Protein AF-A0A484IBE2-F1 (afdb_monomer_lite)

Sequence (168 aa):
MKSITQKKINGFFTNAYEKYYSTISLNKNLLISGSAGFLISIIVAHYFAEISFNLVVNSAVTVITGFLSYKIIFAILFHTDNKRNYTKRLTGKINFIALRQILIKMMFASTIFDAVNNITRFLLIIQLLKLEYSAIEAATLSSLVASVLSYAIINIIVKYIHLFALRK

pLDDT: mean 79.89, std 10.3, range [37.53, 94.44]

Foldseek 3Di:
DVVVVVVVVVVVVVVVCVVCVVVVLLVVLLVVLLVVLLVQLVVQLVVCVVPDPDPVVSVVCSVVSSVVSSVVSSVVSCCVSCVVVQQDPPPRDGNVVRVVLLVVLSVVLSVQLVVQLVVQLVVQLVVVVVVVDDSVVSNVVSNVVSNVVSSVVSVVVCVVVVSSDDPD

Radius of gyration: 20.25 Å; chains: 1; bounding box: 53×46×52 Å

Structure (mmCIF, N/CA/C/O backbone):
data_AF-A0A484IBE2-F1
#
_entry.id   AF-A0A484IBE2-F1
#
loop_
_atom_site.group_PDB
_atom_site.id
_atom_site.type_symbol
_atom_site.label_atom_id
_atom_site.label_alt_id
_atom_site.label_comp_id
_atom_site.label_asym_id
_atom_site.label_entity_id
_atom_site.label_seq_id
_atom_site.pdbx_PDB_ins_code
_atom_site.Cartn_x
_atom_site.Cartn_y
_atom_site.Cartn_z
_atom_site.occupancy
_atom_site.B_iso_or_equiv
_at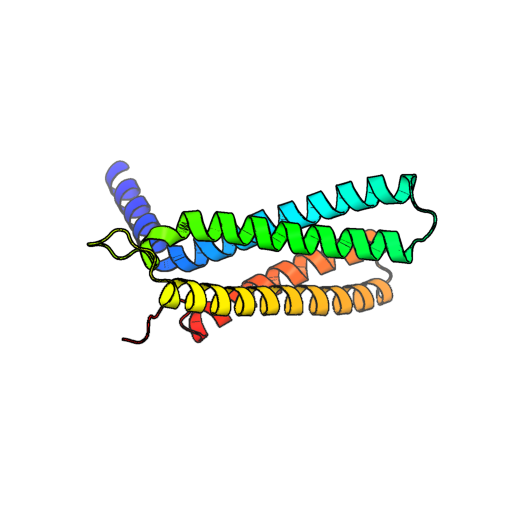om_site.auth_seq_id
_atom_site.auth_comp_id
_atom_site.auth_asym_id
_atom_site.auth_atom_id
_atom_site.pdbx_PDB_model_num
ATOM 1 N N . MET A 1 1 ? -38.898 -24.238 6.210 1.00 53.38 1 MET A N 1
ATOM 2 C CA . MET A 1 1 ? -37.548 -24.782 6.510 1.00 53.38 1 MET A CA 1
ATOM 3 C C . MET A 1 1 ? -36.390 -23.936 5.952 1.00 53.38 1 MET A C 1
ATOM 5 O O . MET A 1 1 ? -35.428 -23.742 6.678 1.00 53.38 1 MET A O 1
ATOM 9 N N . LYS A 1 2 ? -36.480 -23.356 4.737 1.00 54.12 2 LYS A N 1
ATOM 10 C CA . LYS A 1 2 ? -35.434 -22.487 4.133 1.00 54.12 2 LYS A CA 1
ATOM 11 C C . LYS A 1 2 ? -35.016 -21.254 4.968 1.00 54.12 2 LYS A C 1
ATOM 13 O O . LYS A 1 2 ? -33.838 -20.906 4.976 1.00 54.12 2 LYS A O 1
ATOM 18 N N . SER A 1 3 ? -35.942 -20.613 5.693 1.00 59.72 3 SER A N 1
ATOM 19 C CA . SER A 1 3 ? -35.646 -19.367 6.429 1.00 59.72 3 SER A CA 1
ATOM 20 C C . SER A 1 3 ? -34.801 -19.574 7.693 1.00 59.72 3 SER A C 1
ATOM 22 O O . SER A 1 3 ? -34.033 -18.691 8.064 1.00 59.72 3 SER A O 1
ATOM 24 N N . ILE A 1 4 ? -34.884 -20.747 8.332 1.00 61.78 4 ILE A N 1
ATOM 25 C CA . ILE A 1 4 ? -34.120 -21.069 9.549 1.00 61.78 4 ILE A CA 1
ATOM 26 C C . ILE A 1 4 ? -32.638 -21.246 9.197 1.00 61.78 4 ILE A C 1
ATOM 28 O O . ILE A 1 4 ? -31.767 -20.723 9.891 1.00 61.78 4 ILE A O 1
ATOM 32 N N . THR A 1 5 ? -32.351 -21.909 8.074 1.00 67.19 5 THR A N 1
ATOM 33 C CA . THR A 1 5 ? -30.989 -22.105 7.567 1.00 67.19 5 THR A CA 1
ATOM 34 C C . THR A 1 5 ? -30.360 -20.778 7.142 1.00 67.19 5 THR A C 1
ATOM 36 O O . THR A 1 5 ? -29.238 -20.491 7.544 1.00 67.19 5 THR A O 1
ATOM 39 N N . GLN A 1 6 ? -31.099 -19.913 6.434 1.00 63.41 6 GLN A N 1
ATOM 40 C CA . GLN A 1 6 ? -30.635 -18.561 6.080 1.00 63.41 6 GLN A CA 1
ATOM 41 C C . GLN A 1 6 ? -30.340 -17.691 7.308 1.00 63.41 6 GLN A C 1
ATOM 43 O O . GLN A 1 6 ? -29.317 -17.014 7.347 1.00 63.41 6 GLN A O 1
ATOM 48 N N . LYS A 1 7 ? -31.193 -17.734 8.339 1.00 70.38 7 LYS A N 1
ATOM 49 C CA . LYS A 1 7 ? -30.990 -16.955 9.570 1.00 70.38 7 LYS A CA 1
ATOM 50 C C . LYS A 1 7 ? -29.754 -17.426 10.345 1.00 70.38 7 LYS A C 1
ATOM 52 O O . LYS A 1 7 ? -29.013 -16.604 10.877 1.00 70.38 7 LYS A O 1
ATOM 57 N N . LYS A 1 8 ? -29.498 -18.739 10.359 1.00 70.69 8 LYS A N 1
ATOM 58 C CA . LYS A 1 8 ? -28.318 -19.348 10.996 1.00 70.69 8 LYS A CA 1
ATOM 59 C C . LYS A 1 8 ? -27.025 -19.028 10.235 1.00 70.69 8 LYS A C 1
ATOM 61 O O . LYS A 1 8 ? -26.015 -18.722 10.861 1.00 70.69 8 LYS A O 1
ATOM 66 N N . ILE A 1 9 ? -27.081 -19.037 8.902 1.00 69.81 9 ILE A N 1
ATOM 67 C CA . ILE A 1 9 ? -25.973 -18.645 8.020 1.00 69.81 9 ILE A CA 1
ATOM 68 C C . ILE A 1 9 ? -25.651 -17.153 8.192 1.00 69.81 9 ILE A C 1
ATOM 70 O O . ILE A 1 9 ? -24.500 -16.808 8.447 1.00 69.81 9 ILE A O 1
ATOM 74 N N . ASN A 1 10 ? -26.658 -16.272 8.154 1.00 70.56 10 ASN A N 1
ATOM 75 C CA . ASN A 1 10 ? -26.459 -14.838 8.383 1.00 70.56 10 ASN A CA 1
ATOM 76 C C . ASN A 1 10 ? -25.884 -14.559 9.774 1.00 70.56 10 ASN A C 1
ATOM 78 O O . ASN A 1 10 ? -24.946 -13.781 9.878 1.00 70.56 10 ASN A O 1
ATOM 82 N N . GLY A 1 11 ? -26.382 -15.241 10.814 1.00 70.12 11 GLY A N 1
ATOM 83 C CA . GLY A 1 11 ? -25.862 -15.127 12.180 1.00 70.12 11 GLY A CA 1
ATOM 84 C C . GLY A 1 11 ? -24.393 -15.548 12.311 1.00 70.12 11 GLY A C 1
ATOM 85 O O . GLY A 1 11 ? -23.622 -14.914 13.029 1.00 70.12 11 GLY A O 1
ATOM 86 N N . PHE A 1 12 ? -23.982 -16.591 11.586 1.00 74.19 12 PHE A N 1
ATOM 87 C CA . PHE A 1 12 ? -22.583 -17.012 11.527 1.00 74.19 12 PHE A CA 1
ATOM 88 C C . PHE A 1 12 ? -21.701 -15.954 10.850 1.00 74.19 12 PHE A C 1
ATOM 90 O O . PHE A 1 12 ? -20.662 -15.588 11.400 1.00 74.19 12 PHE A O 1
ATOM 97 N N . PHE A 1 13 ? -22.133 -15.417 9.703 1.00 71.94 13 PHE A N 1
ATOM 98 C CA . PHE A 1 13 ? -21.397 -14.366 8.998 1.00 71.94 13 PHE A CA 1
ATOM 99 C C . PHE A 1 13 ? -21.323 -13.061 9.793 1.00 71.94 13 PHE A C 1
ATOM 101 O O . PHE A 1 13 ? -20.252 -12.464 9.832 1.00 71.94 13 PHE A O 1
ATOM 108 N N . THR A 1 14 ? -22.389 -12.637 10.480 1.00 72.00 14 THR A N 1
ATOM 109 C CA . THR A 1 14 ? -22.337 -11.453 11.354 1.00 72.00 14 THR A CA 1
ATOM 110 C C . THR A 1 14 ? -21.405 -11.662 12.538 1.00 72.00 14 THR A C 1
ATOM 112 O O . THR A 1 14 ? -20.594 -10.789 12.819 1.00 72.00 14 THR A O 1
ATOM 115 N N . ASN A 1 15 ? -21.430 -12.830 13.185 1.00 72.06 15 ASN A N 1
ATOM 116 C CA . ASN A 1 15 ? -20.530 -13.112 14.308 1.00 72.06 15 ASN A CA 1
ATOM 117 C C . ASN A 1 15 ? -19.060 -13.186 13.866 1.00 72.06 15 ASN A C 1
ATOM 119 O O . ASN A 1 15 ? -18.171 -12.691 14.561 1.00 72.06 15 ASN A O 1
ATOM 123 N N . ALA A 1 16 ? -18.789 -13.783 12.703 1.00 68.81 16 ALA A N 1
ATOM 124 C CA . ALA A 1 16 ? -17.456 -13.778 12.113 1.00 68.81 16 ALA A CA 1
ATOM 125 C C . ALA A 1 16 ? -17.024 -12.351 11.740 1.00 68.81 16 ALA A C 1
ATOM 127 O O . ALA A 1 16 ? -15.907 -11.943 12.054 1.00 68.81 16 ALA A O 1
ATOM 128 N N . TYR A 1 17 ? -17.918 -11.570 11.131 1.00 67.31 17 TYR A N 1
ATOM 129 C CA . TYR A 1 17 ? -17.660 -10.183 10.768 1.00 67.31 17 TYR A CA 1
ATOM 130 C C . TYR A 1 17 ? -17.343 -9.328 11.990 1.00 67.31 17 TYR A C 1
ATOM 132 O O . TYR A 1 17 ? -16.319 -8.664 11.982 1.00 67.31 17 TYR A O 1
ATOM 140 N N . GLU A 1 18 ? -18.132 -9.388 13.065 1.00 70.69 18 GLU A N 1
ATOM 141 C CA . GLU A 1 18 ? -17.845 -8.636 14.292 1.00 70.69 18 GLU A CA 1
ATOM 142 C C . GLU A 1 18 ? -16.508 -9.043 14.920 1.00 70.69 18 GLU A C 1
ATOM 144 O O . GLU A 1 18 ? -15.734 -8.185 15.347 1.00 70.69 18 GLU A O 1
ATOM 149 N N . LYS A 1 19 ? -16.181 -10.341 14.901 1.00 73.69 19 LYS A N 1
ATOM 150 C CA . LYS A 1 19 ? -14.911 -10.858 15.426 1.00 73.69 19 LYS A CA 1
ATOM 151 C C . LYS A 1 19 ? -13.691 -10.345 14.653 1.00 73.69 19 LYS A C 1
ATOM 153 O O . LYS A 1 19 ? -12.655 -10.086 15.262 1.00 73.69 19 LYS A O 1
ATOM 158 N N . TYR A 1 20 ? -13.799 -10.206 13.331 1.00 70.38 20 TYR A N 1
ATOM 159 C CA . TYR A 1 20 ? -12.703 -9.772 12.453 1.00 70.38 20 TYR A CA 1
ATOM 160 C C . TYR A 1 20 ? -12.848 -8.330 11.947 1.00 70.38 20 TYR A C 1
ATOM 162 O O . TYR A 1 20 ? -12.008 -7.874 11.169 1.00 70.38 20 TYR A O 1
ATOM 170 N N . TYR A 1 21 ? -13.864 -7.594 12.409 1.00 73.06 21 TYR A N 1
ATOM 171 C CA . TYR A 1 21 ? -14.256 -6.274 11.905 1.00 73.06 21 TYR A CA 1
ATOM 172 C C . TYR A 1 21 ? -13.076 -5.314 11.851 1.00 73.06 21 TYR A C 1
ATOM 174 O O . TYR A 1 21 ? -12.851 -4.637 10.855 1.00 73.06 21 TYR A O 1
ATOM 182 N N . SER A 1 22 ? -12.280 -5.312 12.916 1.00 68.00 22 SER A N 1
ATOM 183 C CA . SER A 1 22 ? -11.127 -4.435 13.068 1.00 68.00 22 SER A CA 1
ATOM 184 C C . SER A 1 22 ? -10.052 -4.678 12.003 1.00 68.00 22 SER A C 1
ATOM 186 O O . SER A 1 22 ? -9.494 -3.734 11.448 1.00 68.00 22 SER A O 1
ATOM 188 N N . THR A 1 23 ? -9.784 -5.946 11.680 1.00 69.69 23 THR A N 1
ATOM 189 C CA . THR A 1 23 ? -8.829 -6.335 10.632 1.00 69.69 23 THR A CA 1
ATOM 190 C C . THR A 1 23 ? -9.402 -6.061 9.244 1.00 69.69 23 THR A C 1
ATOM 192 O O . THR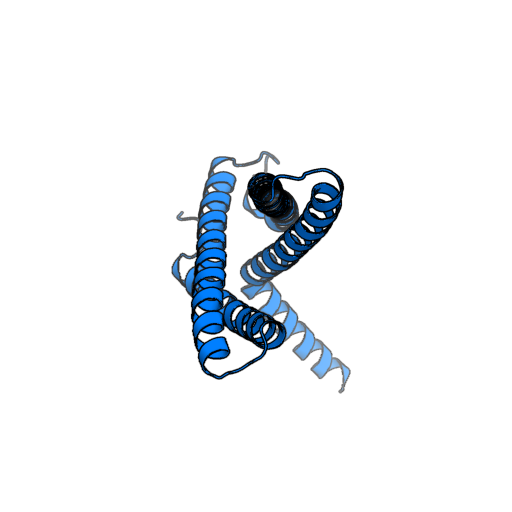 A 1 23 ? -8.701 -5.533 8.385 1.00 69.69 23 THR A O 1
ATOM 195 N N . ILE A 1 24 ? -10.687 -6.362 9.028 1.00 76.44 24 ILE A N 1
ATOM 196 C CA . ILE A 1 24 ? -11.365 -6.138 7.745 1.00 76.44 24 ILE A CA 1
ATOM 197 C C . ILE A 1 24 ? -11.456 -4.641 7.431 1.00 76.44 24 ILE A C 1
ATOM 199 O O . ILE A 1 24 ? -11.116 -4.236 6.325 1.00 76.44 24 ILE A O 1
ATOM 203 N N . SER A 1 25 ? -11.861 -3.807 8.393 1.00 78.31 25 SER A N 1
ATOM 204 C CA . SER A 1 25 ? -11.924 -2.347 8.243 1.00 78.31 25 SER A CA 1
ATOM 205 C C . SER A 1 25 ? -10.543 -1.761 7.947 1.00 78.31 25 SER A C 1
ATOM 207 O O . SER A 1 25 ? -10.416 -0.936 7.044 1.00 78.31 25 SER A O 1
ATOM 209 N N . LEU A 1 26 ? -9.492 -2.231 8.629 1.00 76.69 26 LEU A N 1
ATOM 210 C CA . LEU A 1 26 ? -8.122 -1.788 8.370 1.00 76.69 26 LEU A CA 1
ATOM 211 C C . LEU A 1 26 ? -7.661 -2.150 6.950 1.00 76.69 26 LEU A C 1
ATOM 213 O O . LEU A 1 26 ? -7.181 -1.273 6.233 1.00 76.69 26 LEU A O 1
ATOM 217 N N . ASN A 1 27 ? -7.866 -3.398 6.521 1.00 80.31 27 ASN A N 1
ATOM 218 C CA . ASN A 1 27 ? -7.506 -3.848 5.174 1.00 80.31 27 ASN A CA 1
ATOM 219 C C . ASN A 1 27 ? -8.323 -3.122 4.093 1.00 80.31 27 ASN A C 1
ATOM 221 O O . ASN A 1 27 ? -7.764 -2.701 3.084 1.00 80.31 27 ASN A O 1
ATOM 225 N N . LYS A 1 28 ? -9.626 -2.911 4.324 1.00 86.50 28 LYS A N 1
ATOM 226 C CA . LYS A 1 28 ? -10.507 -2.123 3.448 1.00 86.50 28 LYS A CA 1
ATOM 227 C C . LYS A 1 28 ? -9.974 -0.702 3.282 1.00 86.50 28 LYS A C 1
ATOM 229 O O . LYS A 1 28 ? -9.857 -0.218 2.161 1.00 86.50 28 LYS A O 1
ATOM 234 N N . ASN A 1 29 ? -9.634 -0.043 4.388 1.00 86.00 29 ASN A N 1
ATOM 235 C CA . ASN A 1 29 ? -9.154 1.333 4.356 1.00 86.00 29 ASN A CA 1
ATOM 236 C C . ASN A 1 29 ? -7.807 1.433 3.642 1.00 86.00 29 ASN A C 1
ATOM 238 O O . ASN A 1 29 ? -7.665 2.328 2.819 1.00 86.00 29 ASN A O 1
ATOM 242 N N . LEU A 1 30 ? -6.880 0.494 3.883 1.00 82.38 30 LEU A N 1
ATOM 243 C CA . LEU A 1 30 ? -5.598 0.411 3.169 1.00 82.38 30 LEU A CA 1
ATOM 244 C C . LEU A 1 30 ? -5.803 0.258 1.660 1.00 82.38 30 LEU A C 1
ATOM 246 O O . LEU A 1 30 ? -5.169 0.966 0.881 1.00 82.38 30 LEU A O 1
ATOM 250 N N . LEU A 1 31 ? -6.707 -0.635 1.250 1.00 83.25 31 LEU A N 1
ATOM 251 C CA . LEU A 1 31 ? -6.983 -0.903 -0.159 1.00 83.25 31 LEU A CA 1
ATOM 252 C C . LEU A 1 31 ? -7.578 0.322 -0.861 1.00 83.25 31 LEU A C 1
ATOM 254 O O . LEU A 1 31 ? -7.098 0.709 -1.928 1.00 83.25 31 LEU A O 1
ATOM 258 N N . ILE A 1 32 ? -8.586 0.962 -0.258 1.00 86.81 32 ILE A N 1
ATOM 259 C CA . ILE A 1 32 ? -9.233 2.151 -0.831 1.00 86.81 32 ILE A CA 1
ATOM 260 C C . ILE A 1 32 ? -8.237 3.308 -0.915 1.00 86.81 32 ILE A C 1
ATOM 262 O O . ILE A 1 32 ? -8.094 3.923 -1.971 1.00 86.81 32 ILE A O 1
ATOM 266 N N . SER A 1 33 ? -7.526 3.601 0.175 1.00 86.50 33 SER A N 1
ATOM 267 C CA . SER A 1 33 ? -6.596 4.726 0.201 1.00 86.50 33 SER A CA 1
ATOM 268 C C . SER A 1 33 ? -5.390 4.499 -0.706 1.00 86.50 33 SER A C 1
ATOM 270 O O . SER A 1 33 ? -4.934 5.442 -1.347 1.00 86.50 33 SER A O 1
ATOM 272 N N . GLY A 1 34 ? -4.871 3.269 -0.769 1.00 81.69 34 GLY A N 1
ATOM 273 C CA . GLY A 1 34 ? -3.764 2.908 -1.654 1.00 81.69 34 GLY A CA 1
ATOM 274 C C . GLY A 1 34 ? -4.157 3.047 -3.124 1.00 81.69 34 GLY A C 1
ATOM 275 O O . GLY A 1 34 ? -3.430 3.664 -3.898 1.00 81.69 34 GLY A O 1
ATOM 276 N N . SER A 1 35 ? -5.353 2.572 -3.486 1.00 85.25 35 SER A N 1
ATOM 277 C CA . SER A 1 35 ? -5.894 2.717 -4.844 1.00 85.25 35 SER A CA 1
ATOM 278 C C . SER A 1 35 ? -6.105 4.186 -5.215 1.00 85.25 35 SER A C 1
ATOM 280 O O . SER A 1 35 ? -5.716 4.613 -6.297 1.00 85.25 35 SER A O 1
ATOM 282 N N . ALA A 1 36 ? -6.663 4.989 -4.305 1.00 90.06 36 ALA A N 1
ATOM 283 C CA . ALA A 1 36 ? -6.862 6.416 -4.536 1.00 90.06 36 ALA A CA 1
ATOM 284 C C . ALA A 1 36 ? -5.532 7.174 -4.687 1.00 90.06 36 ALA A C 1
ATOM 286 O O . ALA A 1 36 ? -5.387 7.971 -5.609 1.00 90.06 36 ALA A O 1
ATOM 287 N N . GLY A 1 37 ? -4.543 6.897 -3.828 1.00 88.62 37 GLY A N 1
ATOM 288 C CA . GLY A 1 37 ? -3.205 7.484 -3.939 1.00 88.62 37 GLY A CA 1
ATOM 289 C C . GLY A 1 37 ? -2.520 7.129 -5.260 1.00 88.62 37 GLY A C 1
ATOM 290 O O . GLY A 1 37 ? -1.931 7.999 -5.895 1.00 88.62 37 GLY A O 1
ATOM 291 N N . PHE A 1 38 ? -2.670 5.884 -5.719 1.00 84.06 38 PHE A N 1
ATOM 292 C CA . PHE A 1 38 ? -2.166 5.439 -7.018 1.00 84.06 38 PHE A CA 1
ATOM 293 C C . PHE A 1 38 ? -2.827 6.175 -8.194 1.00 84.06 38 PHE A C 1
ATOM 295 O O . PHE A 1 38 ? -2.127 6.667 -9.077 1.00 84.06 38 PHE A O 1
ATOM 302 N N . LEU A 1 39 ? -4.157 6.310 -8.191 1.00 90.69 39 LEU A N 1
ATOM 303 C CA . LEU A 1 39 ? -4.874 7.057 -9.230 1.00 90.69 39 LEU A CA 1
ATOM 304 C C . LEU A 1 39 ? -4.467 8.537 -9.253 1.00 90.69 39 LEU A C 1
ATOM 306 O O . LEU A 1 39 ? -4.242 9.093 -10.325 1.00 90.69 39 LEU A O 1
ATOM 310 N N . ILE A 1 40 ? -4.308 9.159 -8.080 1.00 91.25 40 ILE A N 1
ATOM 311 C CA . ILE A 1 40 ? -3.822 10.540 -7.972 1.00 91.25 40 ILE A CA 1
ATOM 312 C C . ILE A 1 40 ? -2.395 10.657 -8.523 1.00 91.25 40 ILE A C 1
ATOM 314 O O . ILE A 1 40 ? -2.129 11.585 -9.283 1.00 91.25 40 ILE A O 1
ATOM 318 N N . SER A 1 41 ? -1.496 9.710 -8.222 1.00 86.75 41 SER A N 1
ATOM 319 C CA . SER A 1 41 ? -0.160 9.674 -8.836 1.00 86.75 41 SER A CA 1
ATOM 320 C C . SER A 1 41 ? -0.224 9.631 -10.359 1.00 86.75 41 SER A C 1
ATOM 322 O O . SER A 1 41 ? 0.523 10.361 -10.994 1.00 86.75 41 SER A O 1
ATOM 324 N N . ILE A 1 42 ? -1.106 8.823 -10.956 1.00 88.31 42 ILE A N 1
ATOM 325 C CA . ILE A 1 42 ? -1.239 8.759 -12.422 1.00 88.31 42 ILE A CA 1
ATOM 326 C C . ILE A 1 42 ? -1.657 10.117 -12.991 1.00 88.31 42 ILE A C 1
ATOM 328 O O . ILE A 1 42 ? -1.051 10.590 -13.950 1.00 88.31 42 ILE A O 1
ATOM 332 N N . ILE A 1 43 ? -2.663 10.755 -12.387 1.00 90.38 43 ILE A N 1
ATOM 333 C CA . ILE A 1 43 ? -3.158 12.066 -12.830 1.00 90.38 43 ILE A CA 1
ATOM 334 C C . ILE A 1 43 ? -2.040 13.114 -12.749 1.00 90.38 43 ILE A C 1
ATOM 336 O O . ILE A 1 43 ? -1.816 13.858 -13.702 1.00 90.38 43 ILE A O 1
ATOM 340 N N . VAL A 1 44 ? -1.304 13.143 -11.634 1.00 89.00 44 VAL A N 1
ATOM 341 C CA . VAL A 1 44 ? -0.184 14.073 -11.426 1.00 89.00 44 VAL A CA 1
ATOM 342 C C . VAL A 1 44 ? 0.945 13.804 -12.418 1.00 89.00 44 VAL A C 1
ATOM 344 O O . VAL A 1 44 ? 1.444 14.750 -13.019 1.00 89.00 44 VAL A O 1
ATOM 347 N N . ALA A 1 45 ? 1.311 12.540 -12.640 1.00 87.69 45 ALA A N 1
ATOM 348 C CA . ALA A 1 45 ? 2.354 12.159 -13.590 1.00 87.69 45 ALA A CA 1
ATOM 349 C C . ALA A 1 45 ? 2.027 12.610 -15.013 1.00 87.69 45 ALA A C 1
ATOM 351 O O . ALA A 1 45 ? 2.905 13.105 -15.717 1.00 87.69 45 ALA A O 1
ATOM 352 N N . HIS A 1 46 ? 0.765 12.449 -15.423 1.00 88.75 46 HIS A N 1
ATOM 353 C CA . HIS A 1 46 ? 0.297 12.871 -16.736 1.00 88.75 46 HIS A CA 1
ATOM 354 C C . HIS A 1 46 ? 0.387 14.394 -16.888 1.00 88.75 46 HIS A C 1
ATOM 356 O O . HIS A 1 46 ? 1.018 14.875 -17.823 1.00 88.75 46 HIS A O 1
ATOM 362 N N . TYR A 1 47 ? -0.130 15.146 -15.913 1.00 87.56 47 TYR A N 1
ATOM 363 C CA . TYR A 1 47 ? -0.103 16.610 -15.940 1.00 87.56 47 TYR A CA 1
ATOM 364 C C . TYR A 1 47 ? 1.326 17.181 -15.901 1.00 87.56 47 TYR A C 1
ATOM 366 O O . TYR A 1 47 ? 1.661 18.114 -16.627 1.00 87.56 47 TYR A O 1
ATOM 374 N N . PHE A 1 48 ? 2.213 16.607 -15.082 1.00 85.69 48 PHE A N 1
ATOM 375 C CA . PHE A 1 48 ? 3.602 17.064 -14.990 1.00 85.69 48 PHE A CA 1
ATOM 376 C C . PHE A 1 48 ? 4.468 16.619 -16.169 1.00 85.69 48 PHE A C 1
ATOM 378 O O . PHE A 1 48 ? 5.446 17.304 -16.467 1.00 85.69 48 PHE A O 1
ATOM 385 N N . ALA A 1 49 ? 4.123 15.531 -16.862 1.00 83.12 49 ALA A N 1
ATOM 386 C CA . ALA A 1 49 ? 4.795 15.152 -18.105 1.00 83.12 49 ALA A CA 1
ATOM 387 C C . ALA A 1 49 ? 4.553 16.175 -19.227 1.00 83.12 49 ALA A C 1
ATOM 389 O O . ALA A 1 49 ? 5.435 16.375 -20.056 1.00 83.12 49 ALA A O 1
ATOM 390 N N . GLU A 1 50 ? 3.401 16.849 -19.226 1.00 81.31 50 GLU A N 1
ATOM 391 C CA . GLU A 1 50 ? 3.074 17.889 -20.209 1.00 81.31 50 GLU A CA 1
ATOM 392 C C . GLU A 1 50 ? 3.752 19.237 -19.910 1.00 81.31 50 GLU A C 1
ATOM 394 O O . GLU A 1 50 ? 3.978 20.030 -20.820 1.00 81.31 50 GLU A O 1
ATOM 399 N N . ILE A 1 51 ? 4.109 19.498 -18.646 1.00 77.44 51 ILE A N 1
ATOM 400 C CA . ILE A 1 51 ? 4.618 20.807 -18.197 1.00 77.44 51 ILE A CA 1
ATOM 401 C C . ILE A 1 51 ? 6.134 20.800 -17.941 1.00 77.44 51 ILE A C 1
ATOM 403 O O . ILE A 1 51 ? 6.793 21.827 -18.103 1.00 77.44 51 ILE A O 1
ATOM 407 N N . SER A 1 52 ? 6.711 19.676 -17.502 1.00 67.81 52 SER A N 1
ATOM 408 C CA . SER A 1 52 ? 8.090 19.618 -16.996 1.00 67.81 52 SER A CA 1
ATOM 409 C C . SER A 1 52 ? 9.024 18.794 -17.882 1.00 67.81 52 SER A C 1
ATOM 411 O O . SER A 1 52 ? 8.852 17.590 -18.033 1.00 67.81 52 SER A O 1
ATOM 413 N N . PHE A 1 53 ? 10.114 19.413 -18.348 1.00 67.62 53 PHE A N 1
ATOM 414 C CA . PHE A 1 53 ? 11.194 18.722 -19.073 1.00 67.62 53 PHE A CA 1
ATOM 415 C C . PHE A 1 53 ? 12.109 17.880 -18.164 1.00 67.62 53 PHE A C 1
ATOM 417 O O . PHE A 1 53 ? 12.853 17.027 -18.645 1.00 67.62 53 PHE A O 1
ATOM 424 N N . ASN A 1 54 ? 12.083 18.106 -16.843 1.00 82.50 54 ASN A N 1
ATOM 425 C CA . ASN A 1 54 ? 12.921 17.368 -15.899 1.00 82.50 54 ASN A CA 1
ATOM 426 C C . ASN A 1 54 ? 12.208 16.103 -15.390 1.00 82.50 54 ASN A C 1
ATOM 428 O O . ASN A 1 54 ? 11.345 16.161 -14.509 1.00 82.50 54 ASN A O 1
ATOM 432 N N . LEU A 1 55 ? 12.629 14.952 -15.919 1.00 81.62 55 LEU A N 1
ATOM 433 C CA . LEU A 1 55 ? 12.089 13.631 -15.587 1.00 81.62 55 LEU A CA 1
ATOM 434 C C . LEU A 1 55 ? 12.194 13.296 -14.087 1.00 81.62 55 LEU A C 1
ATOM 436 O O . LEU A 1 55 ? 11.292 12.678 -13.521 1.00 81.62 55 LEU A O 1
ATOM 440 N N . VAL A 1 56 ? 13.279 13.721 -13.431 1.00 80.94 56 VAL A N 1
ATOM 441 C CA . VAL A 1 56 ? 13.525 13.444 -12.007 1.00 80.94 56 VAL A CA 1
ATOM 442 C C . VAL A 1 56 ? 12.538 14.213 -11.136 1.00 80.94 56 VAL A C 1
ATOM 444 O O . VAL A 1 56 ? 11.956 13.639 -10.219 1.00 80.94 56 VAL A O 1
ATOM 447 N N . VAL A 1 57 ? 12.304 15.491 -11.449 1.00 84.19 57 VAL A N 1
ATOM 448 C CA . VAL A 1 57 ? 11.342 16.329 -10.717 1.00 84.19 57 VAL A CA 1
ATOM 449 C C . VAL A 1 57 ? 9.921 15.804 -10.903 1.00 84.19 57 VAL A C 1
ATOM 451 O O . VAL A 1 57 ? 9.208 15.648 -9.914 1.00 84.19 57 VAL A O 1
ATOM 454 N N . ASN A 1 58 ? 9.530 15.460 -12.135 1.00 82.19 58 ASN A N 1
ATOM 455 C CA . ASN A 1 58 ? 8.216 14.871 -12.407 1.00 82.19 58 ASN A CA 1
ATOM 456 C C . ASN A 1 58 ? 7.998 13.583 -11.589 1.00 82.19 58 ASN A C 1
ATOM 458 O O . ASN A 1 58 ? 7.009 13.448 -10.864 1.00 82.19 58 ASN A O 1
ATOM 462 N N . SER A 1 59 ? 8.967 12.664 -11.636 1.00 80.31 59 SER A N 1
ATOM 463 C CA . SER A 1 59 ? 8.911 11.408 -10.883 1.00 80.31 59 SER A CA 1
ATOM 464 C C . SER A 1 59 ? 8.819 11.646 -9.370 1.00 80.31 59 SER A C 1
ATOM 466 O O . SER A 1 59 ? 7.949 11.084 -8.701 1.00 80.31 59 SER A O 1
ATOM 468 N N . ALA A 1 60 ? 9.648 12.541 -8.822 1.00 84.62 60 ALA A N 1
ATOM 469 C CA . ALA A 1 60 ? 9.637 12.860 -7.398 1.00 84.62 60 ALA A CA 1
ATOM 470 C C . ALA A 1 60 ? 8.289 13.445 -6.944 1.00 84.62 60 ALA A C 1
ATOM 472 O O . ALA A 1 60 ? 7.715 12.971 -5.963 1.00 84.62 60 ALA A O 1
ATOM 473 N N . VAL A 1 61 ? 7.751 14.430 -7.672 1.00 87.38 61 VAL A N 1
ATOM 474 C CA . VAL A 1 61 ? 6.458 15.058 -7.351 1.00 87.38 61 VAL A CA 1
ATOM 475 C C . VAL A 1 61 ? 5.320 14.042 -7.436 1.00 87.38 61 VAL A C 1
ATOM 477 O O . VAL A 1 61 ? 4.491 13.976 -6.529 1.00 87.38 61 VAL A O 1
ATOM 480 N N . THR A 1 62 ? 5.312 13.204 -8.471 1.00 87.62 62 THR A N 1
ATOM 481 C CA . THR A 1 62 ? 4.331 12.125 -8.661 1.00 87.62 62 THR A CA 1
ATOM 482 C C . THR A 1 62 ? 4.295 11.157 -7.480 1.00 87.62 62 THR A C 1
ATOM 484 O O . THR A 1 62 ? 3.220 10.844 -6.955 1.00 87.62 62 THR A O 1
ATOM 487 N N . VAL A 1 63 ? 5.468 10.678 -7.054 1.00 83.81 63 VAL A N 1
ATOM 488 C CA . VAL A 1 63 ? 5.592 9.697 -5.968 1.00 83.81 63 VAL A CA 1
ATOM 489 C C . VAL A 1 63 ? 5.219 10.325 -4.628 1.00 83.81 63 VAL A C 1
ATOM 491 O O . VAL A 1 63 ? 4.432 9.747 -3.877 1.00 83.81 63 VAL A O 1
ATOM 494 N N . ILE A 1 64 ? 5.737 11.522 -4.334 1.00 86.19 64 ILE A N 1
ATOM 495 C CA . ILE A 1 64 ? 5.458 12.229 -3.077 1.00 86.19 64 ILE A CA 1
ATOM 496 C C . ILE A 1 64 ? 3.966 12.546 -2.964 1.00 86.19 64 ILE A C 1
ATOM 498 O O . ILE A 1 64 ? 3.369 12.315 -1.912 1.00 86.19 64 ILE A O 1
ATOM 502 N N . THR A 1 65 ? 3.350 13.027 -4.046 1.00 90.12 65 THR A N 1
ATOM 503 C CA . THR A 1 65 ? 1.935 13.413 -4.042 1.00 90.12 65 THR A CA 1
ATOM 504 C C . THR A 1 65 ? 1.041 12.202 -3.820 1.00 90.12 65 THR A C 1
ATOM 506 O O . THR A 1 65 ? 0.219 12.225 -2.908 1.00 90.12 65 THR A O 1
ATOM 509 N N . GLY A 1 66 ? 1.245 11.105 -4.558 1.00 86.69 66 GLY A N 1
ATOM 510 C CA . GLY A 1 66 ? 0.462 9.885 -4.341 1.00 86.69 66 GLY A CA 1
ATOM 511 C C . GLY A 1 66 ? 0.618 9.315 -2.942 1.00 86.69 66 GLY A C 1
ATOM 512 O O . GLY A 1 66 ? -0.374 8.926 -2.325 1.00 86.69 66 GLY A O 1
ATOM 513 N N . PHE A 1 67 ? 1.844 9.313 -2.408 1.00 83.31 67 PHE A N 1
ATOM 514 C CA . PHE A 1 67 ? 2.108 8.853 -1.048 1.00 83.31 67 PHE A CA 1
ATOM 515 C C . PHE A 1 67 ? 1.391 9.714 0.002 1.00 83.31 67 PHE A C 1
ATOM 517 O O . PHE A 1 67 ? 0.735 9.173 0.895 1.00 83.31 67 PHE A O 1
ATOM 524 N N . LEU A 1 68 ? 1.469 11.044 -0.107 1.00 88.19 68 LEU A N 1
ATOM 525 C CA . LEU A 1 68 ? 0.784 11.956 0.812 1.00 88.19 68 LEU A CA 1
ATOM 526 C C . LEU A 1 68 ? -0.737 11.816 0.716 1.00 88.19 68 LEU A C 1
ATOM 528 O O . LEU A 1 68 ? -1.401 11.670 1.744 1.00 88.19 68 LEU A O 1
ATOM 532 N N . SER A 1 69 ? -1.289 11.791 -0.498 1.00 89.00 69 SER A N 1
ATOM 533 C CA . SER A 1 69 ? -2.723 11.598 -0.725 1.00 89.00 69 SER A CA 1
ATOM 534 C C . SER A 1 69 ? -3.214 10.277 -0.138 1.00 89.00 69 SER A C 1
ATOM 536 O O . SER A 1 69 ? -4.210 10.264 0.585 1.00 89.00 69 SER A O 1
ATOM 538 N N . TYR A 1 70 ? -2.479 9.184 -0.362 1.00 85.38 70 TYR A N 1
ATOM 539 C CA . TYR A 1 70 ? -2.738 7.889 0.265 1.00 85.38 70 TYR A CA 1
ATOM 540 C C . TYR A 1 70 ? -2.824 8.008 1.790 1.00 85.38 70 TYR A C 1
ATOM 542 O O . TYR A 1 70 ? -3.822 7.591 2.381 1.00 85.38 70 TYR A O 1
ATOM 550 N N . LYS A 1 71 ? -1.816 8.605 2.441 1.00 82.44 71 LYS A N 1
ATOM 551 C CA . LYS A 1 71 ? -1.780 8.714 3.908 1.00 82.44 71 LYS A CA 1
ATOM 552 C C . LYS A 1 71 ? -2.922 9.571 4.457 1.00 82.44 71 LYS A C 1
ATOM 554 O O . LYS A 1 71 ? -3.504 9.207 5.479 1.00 82.44 71 LYS A O 1
ATOM 559 N N . ILE A 1 72 ? -3.277 10.663 3.780 1.00 86.19 72 ILE A N 1
ATOM 560 C CA . ILE A 1 72 ? -4.386 11.541 4.182 1.00 86.19 72 ILE A CA 1
ATOM 561 C C . ILE A 1 72 ? -5.725 10.803 4.076 1.00 86.19 72 ILE A C 1
ATOM 563 O O . ILE A 1 72 ? -6.477 10.752 5.050 1.00 86.19 72 ILE A O 1
ATOM 567 N N . ILE A 1 73 ? -6.008 10.183 2.926 1.00 88.19 73 ILE A N 1
ATOM 568 C CA . ILE A 1 73 ? -7.260 9.442 2.699 1.00 88.19 73 ILE A CA 1
ATOM 569 C C . ILE A 1 73 ? -7.379 8.293 3.701 1.00 88.19 73 ILE A C 1
ATOM 571 O O . ILE A 1 73 ? -8.434 8.099 4.310 1.00 88.19 73 ILE A O 1
ATOM 575 N N . PHE A 1 74 ? -6.282 7.572 3.932 1.00 85.31 74 PHE A N 1
ATOM 576 C CA . PHE A 1 74 ? -6.233 6.506 4.922 1.00 85.31 74 PHE A CA 1
ATOM 577 C C . PHE A 1 74 ? -6.583 7.007 6.325 1.00 85.31 74 PHE A C 1
ATOM 579 O O . PHE A 1 74 ? -7.408 6.399 7.006 1.00 85.31 74 PHE A O 1
ATOM 586 N N . ALA A 1 75 ? -5.996 8.128 6.755 1.00 82.19 75 ALA A N 1
ATOM 587 C CA . ALA A 1 75 ? -6.253 8.707 8.069 1.00 82.19 75 ALA A CA 1
ATOM 588 C C . ALA A 1 75 ? -7.728 9.107 8.250 1.00 82.19 75 ALA A C 1
ATOM 590 O O . ALA A 1 75 ? -8.301 8.860 9.313 1.00 82.19 75 ALA A O 1
ATOM 591 N N . ILE A 1 76 ? -8.359 9.667 7.212 1.00 84.81 76 ILE A N 1
ATOM 592 C CA . ILE A 1 76 ? -9.779 10.053 7.223 1.00 84.81 76 ILE A CA 1
ATOM 593 C C . ILE A 1 76 ? -10.687 8.820 7.332 1.00 84.81 76 ILE A C 1
ATOM 595 O O . ILE A 1 76 ? -11.565 8.768 8.203 1.00 84.81 76 ILE A O 1
ATOM 599 N N . LEU A 1 77 ? -10.465 7.810 6.483 1.00 85.06 77 LEU A N 1
ATOM 600 C CA . LEU A 1 77 ? -11.240 6.563 6.495 1.00 85.06 77 LEU A CA 1
ATOM 601 C C . LEU A 1 77 ? -11.083 5.836 7.828 1.00 85.06 77 LEU A C 1
ATOM 603 O O . LEU A 1 77 ? -12.063 5.417 8.446 1.00 85.06 77 LEU A O 1
ATOM 607 N N . PHE A 1 78 ? -9.848 5.763 8.322 1.00 80.94 78 PHE A N 1
ATOM 608 C CA . PHE A 1 78 ? -9.559 5.156 9.604 1.00 80.94 78 PHE A CA 1
ATOM 609 C C . PHE A 1 78 ? -10.266 5.873 10.754 1.00 80.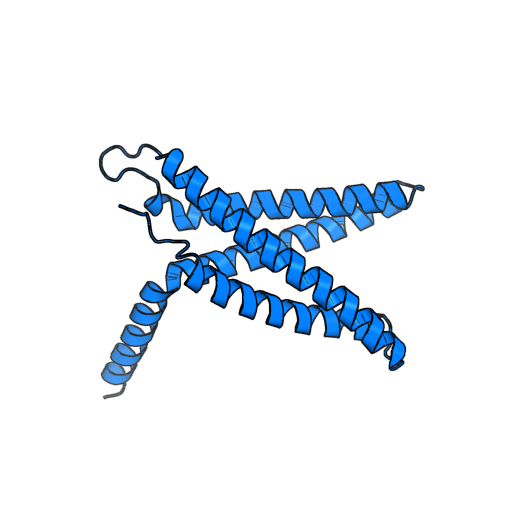94 78 PHE A C 1
ATOM 611 O O . PHE A 1 78 ? -10.890 5.213 11.591 1.00 80.94 78 PHE A O 1
ATOM 618 N N . HIS A 1 79 ? -10.194 7.209 10.786 1.00 81.81 79 HIS A N 1
ATOM 619 C CA . HIS A 1 79 ? -10.850 8.003 11.818 1.00 81.81 79 HIS A CA 1
ATOM 620 C C . HIS A 1 79 ? -12.358 7.753 11.824 1.00 81.81 79 HIS A C 1
ATOM 622 O O . HIS A 1 79 ? -12.953 7.564 12.881 1.00 81.81 79 HIS A O 1
ATOM 628 N N . THR A 1 80 ? -12.973 7.715 10.644 1.00 82.06 80 THR A N 1
ATOM 629 C CA . THR A 1 80 ? -14.414 7.484 10.495 1.00 82.06 80 THR A CA 1
ATOM 630 C C . THR A 1 80 ? -14.818 6.111 11.028 1.00 82.06 80 THR A C 1
ATOM 632 O O . THR A 1 80 ? -15.737 6.014 11.841 1.00 82.06 80 THR A O 1
ATOM 635 N N . ASP A 1 81 ? -14.077 5.066 10.659 1.00 79.94 81 ASP A N 1
ATOM 636 C CA . ASP A 1 81 ? -14.394 3.688 11.040 1.00 79.94 81 ASP A CA 1
ATOM 637 C C . ASP A 1 81 ? -14.100 3.379 12.521 1.00 79.94 81 ASP A C 1
ATOM 639 O O . ASP A 1 81 ? -14.732 2.501 13.111 1.00 79.94 81 ASP A O 1
ATOM 643 N N . ASN A 1 82 ? -13.144 4.084 13.142 1.00 75.50 82 ASN A N 1
ATOM 644 C CA . ASN A 1 82 ? -12.612 3.734 14.465 1.00 75.50 82 ASN A CA 1
ATOM 645 C C . ASN A 1 82 ? -12.859 4.790 15.545 1.00 75.50 82 ASN A C 1
ATOM 647 O O . ASN A 1 82 ? -12.441 4.585 16.685 1.00 75.50 82 ASN A O 1
ATOM 651 N N . LYS A 1 83 ? -13.579 5.879 15.241 1.00 75.94 83 LYS A N 1
ATOM 652 C CA . LYS A 1 83 ? -13.875 6.987 16.172 1.00 75.94 83 LYS A CA 1
ATOM 653 C C . LYS A 1 83 ? -14.301 6.522 17.562 1.00 75.94 83 LYS A C 1
ATOM 655 O O . LYS A 1 83 ? -13.811 7.012 18.577 1.00 75.94 83 LYS A O 1
ATOM 660 N N . ARG A 1 84 ? -15.170 5.512 17.617 1.00 73.19 84 ARG A N 1
ATOM 661 C CA . ARG A 1 84 ? -15.688 4.935 18.867 1.00 73.19 84 ARG A CA 1
ATOM 662 C C . ARG A 1 84 ? -14.612 4.322 19.771 1.00 73.19 84 ARG A C 1
ATOM 664 O O . ARG A 1 84 ? -14.817 4.284 20.979 1.00 73.19 84 ARG A O 1
ATOM 671 N N . ASN A 1 85 ? -13.482 3.886 19.218 1.00 71.88 85 ASN A N 1
ATOM 672 C CA . ASN A 1 85 ? -12.427 3.183 19.952 1.00 71.88 85 ASN A CA 1
ATOM 673 C C . ASN A 1 85 ? -11.509 4.126 20.746 1.00 71.88 85 ASN A C 1
ATOM 675 O O . ASN A 1 85 ? -10.829 3.684 21.667 1.00 71.88 85 ASN A O 1
ATOM 679 N N . TYR A 1 86 ? -11.497 5.424 20.426 1.00 71.81 86 TYR A N 1
ATOM 680 C CA . TYR A 1 86 ? -10.683 6.428 21.127 1.00 71.81 86 TYR A CA 1
ATOM 681 C C . TYR A 1 86 ? -11.482 7.655 21.586 1.00 71.81 86 TYR A C 1
ATOM 683 O O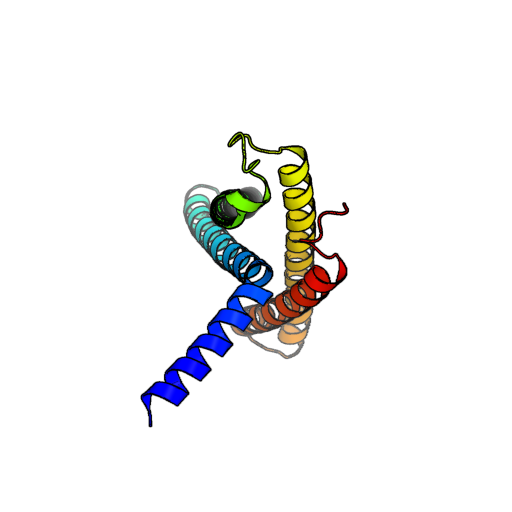 . TYR A 1 86 ? -10.906 8.581 22.155 1.00 71.81 86 TYR A O 1
ATOM 691 N N . THR A 1 87 ? -12.801 7.685 21.404 1.00 78.06 87 THR A N 1
ATOM 692 C CA . THR A 1 87 ? -13.676 8.682 22.032 1.00 78.06 87 THR A CA 1
ATOM 693 C C . THR A 1 87 ? -14.122 8.198 23.413 1.00 78.06 87 THR A C 1
ATOM 695 O O . THR A 1 87 ? -14.684 7.113 23.559 1.00 78.06 87 THR A O 1
ATOM 698 N N . LYS A 1 88 ? -13.904 9.010 24.454 1.00 75.62 88 LYS A N 1
ATOM 699 C CA . LYS A 1 88 ? -14.371 8.704 25.814 1.00 75.62 88 LYS A CA 1
ATOM 700 C C . LYS A 1 88 ? -15.905 8.648 25.833 1.00 75.62 88 LYS A C 1
ATOM 702 O O . LYS A 1 88 ? -16.547 9.673 25.621 1.00 75.62 88 LYS A O 1
ATOM 707 N N . ARG A 1 89 ? -16.486 7.479 26.149 1.00 68.62 89 ARG A N 1
ATOM 708 C CA . ARG A 1 89 ? -17.949 7.238 26.133 1.00 68.62 89 ARG A CA 1
ATOM 709 C C . ARG A 1 89 ? -18.767 8.269 26.916 1.00 68.62 89 ARG A C 1
ATOM 711 O O . ARG A 1 89 ? -19.839 8.637 26.465 1.00 68.62 89 ARG A O 1
ATOM 718 N N . LEU A 1 90 ? -18.258 8.728 28.060 1.00 70.12 90 LEU A N 1
ATOM 719 C CA . LEU A 1 90 ? -18.998 9.611 28.971 1.00 70.12 90 LEU A CA 1
ATOM 720 C C . LEU A 1 90 ? -18.837 11.106 28.666 1.00 70.12 90 LEU A C 1
ATOM 722 O O . LEU A 1 90 ? -19.690 11.894 29.041 1.00 70.12 90 LEU A O 1
ATOM 726 N N . THR A 1 91 ? -17.743 11.515 28.017 1.00 76.31 91 THR A N 1
ATOM 727 C CA . THR A 1 91 ? -17.432 12.945 27.809 1.00 76.31 91 THR A CA 1
ATOM 728 C C . THR A 1 91 ? -17.405 13.354 26.343 1.00 76.31 91 THR A C 1
ATOM 730 O O . THR A 1 91 ? -17.250 14.534 26.051 1.00 76.31 91 THR A O 1
ATOM 733 N N . GLY A 1 92 ? -17.463 12.401 25.406 1.00 74.81 92 GLY A N 1
ATOM 734 C CA . GLY A 1 92 ? -17.322 12.663 23.970 1.00 74.81 92 GLY A CA 1
ATOM 735 C C . GLY A 1 92 ? -15.934 13.170 23.554 1.00 74.81 92 GLY A C 1
ATOM 736 O O . GLY A 1 92 ? -15.673 13.348 22.365 1.00 74.81 92 GLY A O 1
ATOM 737 N N . LYS A 1 93 ? -15.013 13.375 24.506 1.00 82.25 93 LYS A N 1
ATOM 738 C CA . LYS A 1 93 ? -13.665 13.884 24.246 1.00 82.25 93 LYS A CA 1
ATOM 739 C C . LYS A 1 93 ? -12.788 12.803 23.622 1.00 82.25 93 LYS A C 1
ATOM 741 O O . LYS A 1 93 ? -12.820 11.638 24.027 1.00 82.25 93 LYS A O 1
ATOM 746 N N . ILE A 1 94 ? -11.970 13.207 22.655 1.00 80.38 94 ILE A N 1
ATOM 747 C CA . ILE A 1 94 ? -10.967 12.347 22.024 1.00 80.38 94 ILE A CA 1
ATOM 748 C C . ILE A 1 94 ? -9.866 12.042 23.044 1.00 80.38 94 ILE A C 1
ATOM 750 O O . ILE A 1 94 ? -9.272 12.941 23.638 1.00 80.38 94 ILE A O 1
ATOM 754 N N . ASN A 1 95 ? -9.581 10.760 23.248 1.00 82.81 95 ASN A N 1
ATOM 755 C CA . ASN A 1 95 ? -8.392 10.310 23.950 1.00 82.81 95 ASN A CA 1
ATOM 756 C C . ASN A 1 95 ? -7.212 10.314 22.968 1.00 82.81 95 ASN A C 1
ATOM 758 O O . ASN A 1 95 ? -6.969 9.332 22.265 1.00 82.81 95 ASN A O 1
ATOM 762 N N . PHE A 1 96 ? -6.481 11.429 22.926 1.00 78.38 96 PHE A N 1
ATOM 763 C CA . PHE A 1 96 ? -5.329 11.604 22.037 1.00 78.38 96 PHE A CA 1
ATOM 764 C C . PHE A 1 96 ? -4.219 10.571 22.260 1.00 78.38 96 PHE A C 1
ATOM 766 O O . PHE A 1 96 ? -3.543 10.200 21.305 1.00 78.38 96 PHE A O 1
ATOM 773 N N . ILE A 1 97 ? -4.052 10.062 23.485 1.00 79.69 97 ILE A N 1
ATOM 774 C CA . ILE A 1 97 ? -3.054 9.026 23.791 1.00 79.69 97 ILE A CA 1
ATOM 775 C C . ILE A 1 97 ? -3.434 7.719 23.088 1.00 79.69 97 ILE A C 1
ATOM 777 O O . ILE A 1 97 ? -2.609 7.135 22.386 1.00 79.69 97 ILE A O 1
ATOM 781 N N . ALA A 1 98 ? -4.699 7.302 23.213 1.00 75.38 98 ALA A N 1
ATOM 782 C CA . ALA A 1 98 ? -5.213 6.116 22.530 1.00 75.38 98 ALA A CA 1
ATOM 783 C C . ALA A 1 98 ? -5.173 6.285 21.003 1.00 75.38 98 ALA A C 1
ATOM 785 O O . ALA A 1 98 ? -4.705 5.394 20.299 1.00 75.38 98 ALA A O 1
ATO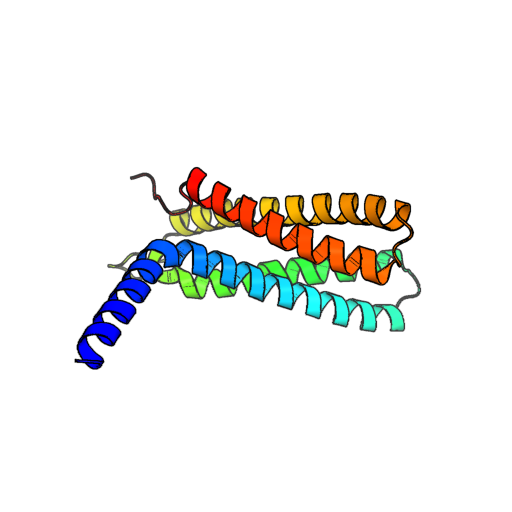M 786 N N . LEU A 1 99 ? -5.584 7.452 20.491 1.00 77.00 99 LEU A N 1
ATOM 787 C CA . LEU A 1 99 ? -5.515 7.769 19.064 1.00 77.00 99 LEU A CA 1
ATOM 788 C C . LEU A 1 99 ? -4.077 7.672 18.532 1.00 77.00 99 LEU A C 1
ATOM 790 O O . LEU A 1 99 ? -3.840 6.990 17.539 1.00 77.00 99 LEU A O 1
ATOM 794 N N . ARG A 1 100 ? -3.107 8.299 19.210 1.00 75.69 100 ARG A N 1
ATOM 795 C CA . ARG A 1 100 ? -1.692 8.270 18.810 1.00 75.69 100 ARG A CA 1
ATOM 796 C C . ARG A 1 100 ? -1.136 6.850 18.803 1.00 75.69 100 ARG A C 1
ATOM 798 O O . ARG A 1 100 ? -0.459 6.478 17.850 1.00 75.69 100 ARG A O 1
ATOM 805 N N . GLN A 1 101 ? -1.415 6.053 19.835 1.00 76.31 101 GLN A N 1
ATOM 806 C CA . GLN A 1 101 ? -0.961 4.660 19.889 1.00 76.31 101 GLN A CA 1
ATOM 807 C C . GLN A 1 101 ? -1.506 3.843 18.717 1.00 76.31 101 GLN A C 1
ATOM 809 O O . GLN A 1 101 ? -0.755 3.099 18.087 1.00 76.31 101 GLN A O 1
ATOM 814 N N . ILE A 1 102 ? -2.791 4.004 18.401 1.00 71.75 102 ILE A N 1
ATOM 815 C CA . ILE A 1 102 ? -3.414 3.297 17.286 1.00 71.75 102 ILE A CA 1
ATOM 816 C C . ILE A 1 102 ? -2.804 3.756 15.954 1.00 71.75 102 ILE A C 1
ATOM 818 O O . ILE A 1 102 ? -2.375 2.912 15.171 1.00 71.75 102 ILE A O 1
ATOM 822 N N . LEU A 1 103 ? -2.654 5.067 15.734 1.00 73.25 103 LEU A N 1
ATOM 823 C CA . LEU A 1 103 ? -2.021 5.610 14.528 1.00 73.25 103 LEU A CA 1
ATOM 824 C C . LEU A 1 103 ? -0.589 5.096 14.332 1.00 73.25 103 LEU A C 1
ATOM 826 O O . LEU A 1 103 ? -0.239 4.707 13.224 1.00 73.25 103 LEU A O 1
ATOM 830 N N . ILE A 1 104 ? 0.232 5.037 15.388 1.00 75.38 104 ILE A N 1
ATOM 831 C CA . ILE A 1 104 ? 1.605 4.511 15.300 1.00 75.38 104 ILE A CA 1
ATOM 832 C C . ILE A 1 104 ? 1.597 3.038 14.890 1.00 75.38 104 ILE A C 1
ATOM 834 O O . ILE A 1 104 ? 2.306 2.661 13.958 1.00 75.38 104 ILE A O 1
ATOM 838 N N . LYS A 1 105 ? 0.777 2.205 15.544 1.00 73.38 105 LYS A N 1
ATOM 839 C CA . LYS A 1 105 ? 0.676 0.778 15.205 1.00 73.38 105 LYS A CA 1
ATOM 840 C C . LYS A 1 105 ? 0.209 0.570 13.762 1.00 73.38 105 LYS A C 1
ATOM 842 O O . LYS A 1 105 ? 0.688 -0.330 13.080 1.00 73.38 105 LYS A O 1
ATOM 847 N N . MET A 1 106 ? -0.703 1.413 13.286 1.00 72.62 106 MET A N 1
ATOM 848 C CA . MET A 1 106 ? -1.197 1.355 11.915 1.00 72.62 106 MET A CA 1
ATOM 849 C C . MET A 1 106 ? -0.186 1.831 10.887 1.00 72.62 106 MET A C 1
ATOM 851 O O . MET A 1 106 ? -0.029 1.173 9.867 1.00 72.62 106 MET A O 1
ATOM 855 N N . MET A 1 107 ? 0.509 2.943 11.141 1.00 74.81 107 MET A N 1
ATOM 856 C CA . MET A 1 107 ? 1.594 3.392 10.270 1.00 74.81 107 MET A CA 1
ATOM 857 C C . MET A 1 107 ? 2.670 2.318 10.179 1.00 74.81 107 MET A C 1
ATOM 859 O O . MET A 1 107 ? 3.124 2.025 9.085 1.00 74.81 107 MET A O 1
ATOM 863 N N . PHE A 1 108 ? 3.009 1.675 11.297 1.00 80.94 108 PHE A N 1
ATOM 864 C CA . PHE A 1 108 ? 3.941 0.554 11.314 1.00 80.94 108 PHE A CA 1
ATOM 865 C C . PHE A 1 108 ? 3.456 -0.616 10.443 1.00 80.94 108 PHE A C 1
ATOM 867 O O . PHE A 1 108 ? 4.192 -1.079 9.576 1.00 80.94 108 PHE A O 1
ATOM 874 N N . ALA A 1 109 ? 2.202 -1.050 10.609 1.00 78.38 109 ALA A N 1
ATOM 875 C CA . ALA A 1 109 ? 1.624 -2.124 9.801 1.00 78.38 109 ALA A CA 1
ATOM 876 C C . ALA A 1 109 ? 1.566 -1.768 8.302 1.00 78.38 109 ALA A C 1
ATOM 878 O O . ALA A 1 109 ? 1.945 -2.580 7.462 1.00 78.38 109 ALA A O 1
ATOM 879 N N . SER A 1 110 ? 1.154 -0.540 7.974 1.00 76.69 110 SER A N 1
ATOM 880 C CA . SER A 1 110 ? 1.142 0.003 6.611 1.00 76.69 110 SER A CA 1
ATOM 881 C C . SER A 1 110 ? 2.540 0.024 6.001 1.00 76.69 110 SER A C 1
ATOM 883 O O . SER A 1 110 ? 2.708 -0.440 4.883 1.00 76.69 110 SER A O 1
ATOM 885 N N . THR A 1 111 ? 3.548 0.498 6.733 1.00 82.19 111 THR A N 1
ATOM 886 C CA . THR A 1 111 ? 4.932 0.527 6.250 1.00 82.19 111 THR A CA 1
ATOM 887 C C . THR A 1 111 ? 5.452 -0.877 5.971 1.00 82.19 111 THR A C 1
ATOM 889 O O . THR A 1 111 ? 6.138 -1.077 4.976 1.00 82.19 111 THR A O 1
ATOM 892 N N . ILE A 1 112 ? 5.110 -1.864 6.803 1.00 85.94 112 ILE A N 1
ATOM 893 C CA . ILE A 1 112 ? 5.502 -3.253 6.543 1.00 85.94 112 ILE A CA 1
ATOM 894 C C . ILE A 1 112 ? 4.815 -3.791 5.289 1.00 85.94 112 ILE A C 1
ATOM 896 O O . ILE A 1 112 ? 5.482 -4.394 4.453 1.00 85.94 112 ILE A O 1
ATOM 900 N N . PHE A 1 113 ? 3.512 -3.550 5.129 1.00 85.44 113 PHE A N 1
ATOM 901 C CA . PHE A 1 113 ? 2.790 -3.923 3.912 1.00 85.44 113 PHE A CA 1
ATOM 902 C C . PHE A 1 113 ? 3.435 -3.301 2.667 1.00 85.44 113 PHE A C 1
ATOM 904 O O . PHE A 1 113 ? 3.733 -4.013 1.708 1.00 85.44 113 PHE A O 1
ATOM 911 N N . ASP A 1 114 ? 3.711 -1.996 2.709 1.00 82.56 114 ASP A N 1
ATOM 912 C CA . ASP A 1 114 ? 4.315 -1.250 1.606 1.00 82.56 114 ASP A CA 1
ATOM 913 C C . ASP A 1 114 ? 5.736 -1.764 1.304 1.00 82.56 114 ASP A C 1
ATOM 915 O O . ASP A 1 114 ? 6.101 -1.938 0.139 1.00 82.56 114 ASP A O 1
ATOM 919 N N . ALA A 1 115 ? 6.535 -2.058 2.334 1.00 87.62 115 ALA A N 1
ATOM 920 C CA . ALA A 1 115 ? 7.890 -2.586 2.188 1.00 87.62 115 ALA A CA 1
ATOM 921 C C . ALA A 1 115 ? 7.891 -3.983 1.558 1.00 87.62 115 ALA A C 1
ATOM 923 O O . ALA A 1 115 ? 8.583 -4.206 0.565 1.00 87.62 115 ALA A O 1
ATOM 924 N N . VAL A 1 116 ? 7.080 -4.907 2.084 1.00 90.12 116 VAL A N 1
ATOM 925 C CA . VAL A 1 116 ? 6.933 -6.259 1.525 1.00 90.12 116 VAL A CA 1
ATOM 926 C C . VAL A 1 116 ? 6.465 -6.178 0.078 1.00 90.12 116 VAL A C 1
ATOM 928 O O . VAL A 1 116 ? 7.038 -6.851 -0.778 1.00 90.12 116 VAL A O 1
ATOM 931 N N . ASN A 1 117 ? 5.476 -5.327 -0.214 1.00 89.25 117 ASN A N 1
ATOM 932 C CA . ASN A 1 117 ? 4.911 -5.215 -1.553 1.00 89.25 117 ASN A CA 1
ATOM 933 C C . ASN A 1 117 ? 5.971 -4.740 -2.550 1.00 89.25 117 ASN A C 1
ATOM 935 O O . ASN A 1 117 ? 6.184 -5.368 -3.584 1.00 89.25 117 ASN A O 1
ATOM 939 N N . ASN A 1 118 ? 6.678 -3.658 -2.222 1.00 87.56 118 ASN A N 1
ATOM 940 C CA . ASN A 1 118 ? 7.662 -3.072 -3.125 1.00 87.56 118 ASN A CA 1
ATOM 941 C C . ASN A 1 118 ? 8.900 -3.960 -3.303 1.00 87.56 118 ASN A C 1
ATOM 943 O O . ASN A 1 118 ? 9.340 -4.139 -4.437 1.00 87.56 118 ASN A O 1
ATOM 947 N N . ILE A 1 119 ? 9.428 -4.558 -2.226 1.00 90.69 119 ILE A N 1
ATOM 948 C CA . ILE A 1 119 ? 10.585 -5.466 -2.303 1.00 90.69 119 ILE A CA 1
ATOM 949 C C . ILE A 1 119 ? 10.228 -6.707 -3.125 1.00 90.69 119 ILE A C 1
ATOM 951 O O . ILE A 1 119 ? 10.954 -7.063 -4.051 1.00 90.69 119 ILE A O 1
ATOM 955 N N . THR A 1 120 ? 9.086 -7.338 -2.836 1.00 90.94 120 THR A N 1
ATOM 956 C CA . THR A 1 120 ? 8.643 -8.540 -3.559 1.00 90.94 120 THR A CA 1
ATOM 957 C C . THR A 1 120 ? 8.409 -8.231 -5.031 1.00 90.94 120 THR A C 1
ATOM 959 O O . THR A 1 120 ? 8.897 -8.958 -5.893 1.00 90.94 120 THR A O 1
ATOM 962 N N . ARG A 1 121 ? 7.720 -7.123 -5.338 1.00 91.50 121 ARG A N 1
ATOM 963 C CA . ARG A 1 121 ? 7.470 -6.706 -6.721 1.00 91.50 121 ARG A CA 1
ATOM 964 C C . ARG A 1 121 ? 8.777 -6.468 -7.473 1.00 91.50 121 ARG A C 1
ATOM 966 O O . ARG A 1 121 ? 8.926 -6.955 -8.586 1.00 91.50 121 ARG A O 1
ATOM 973 N N . PHE A 1 122 ? 9.731 -5.767 -6.859 1.00 88.25 122 PHE A N 1
ATOM 974 C CA . PHE A 1 122 ? 11.039 -5.498 -7.457 1.00 88.25 122 PHE A CA 1
ATOM 975 C C . PHE A 1 122 ? 11.802 -6.789 -7.788 1.00 88.25 122 PHE A C 1
ATOM 977 O O . PHE A 1 122 ? 12.266 -6.958 -8.916 1.00 88.25 122 PHE A O 1
ATOM 984 N N . LEU A 1 123 ? 11.874 -7.731 -6.842 1.00 90.56 123 LEU A N 1
ATOM 985 C CA . LEU A 1 123 ? 12.544 -9.017 -7.050 1.00 90.56 123 LEU A CA 1
ATOM 986 C C . LEU A 1 123 ? 11.859 -9.860 -8.136 1.00 90.56 123 LEU A C 1
ATOM 988 O O . LEU A 1 123 ? 12.542 -10.433 -8.985 1.00 90.56 123 LEU A O 1
ATOM 992 N N . LEU A 1 124 ? 10.523 -9.905 -8.145 1.00 91.44 124 LEU A N 1
ATOM 993 C CA . LEU A 1 124 ? 9.756 -10.658 -9.138 1.00 91.44 124 LEU A CA 1
ATOM 994 C C . LEU A 1 124 ? 9.889 -10.076 -10.546 1.00 91.44 124 LEU A C 1
ATOM 996 O O . LEU A 1 124 ? 10.024 -10.847 -11.489 1.00 91.44 124 LEU A O 1
ATOM 1000 N N . ILE A 1 125 ? 9.905 -8.748 -10.707 1.00 88.56 125 ILE A N 1
ATOM 1001 C CA . ILE A 1 125 ? 10.143 -8.124 -12.019 1.00 88.56 125 ILE A CA 1
ATOM 1002 C C . ILE A 1 125 ? 11.496 -8.574 -12.577 1.00 88.56 125 ILE A C 1
ATOM 1004 O O . ILE A 1 125 ? 11.561 -9.009 -13.722 1.00 88.56 125 ILE A O 1
ATOM 1008 N N . ILE A 1 126 ? 12.564 -8.542 -11.768 1.00 89.69 126 ILE A N 1
ATOM 1009 C CA . ILE A 1 126 ? 13.899 -8.986 -12.204 1.00 89.69 126 ILE A CA 1
ATOM 1010 C C . ILE A 1 126 ? 13.877 -10.456 -12.639 1.00 89.69 126 ILE A C 1
ATOM 1012 O O . ILE A 1 126 ? 14.485 -10.805 -13.648 1.00 89.69 126 ILE A O 1
ATOM 1016 N N . GLN A 1 127 ? 13.199 -11.324 -11.887 1.00 92.69 127 GLN A N 1
ATOM 1017 C CA . GLN A 1 127 ? 13.115 -12.749 -12.216 1.00 92.69 127 GLN A CA 1
ATOM 1018 C C . GLN A 1 127 ? 12.286 -13.008 -13.480 1.00 92.69 127 GLN A C 1
ATOM 1020 O O . GLN A 1 127 ? 12.716 -13.781 -14.329 1.00 92.69 127 GLN A O 1
ATOM 1025 N N . LEU A 1 128 ? 11.140 -12.344 -13.639 1.00 91.19 128 LEU A N 1
ATOM 1026 C CA . LEU A 1 128 ? 10.255 -12.520 -14.794 1.00 91.19 128 LEU A CA 1
ATOM 1027 C C . LEU A 1 128 ? 10.878 -11.978 -16.084 1.00 91.19 128 LEU A C 1
ATOM 1029 O O . LEU A 1 128 ? 10.796 -12.636 -17.115 1.00 91.19 128 LEU A O 1
ATOM 1033 N N . LEU A 1 129 ? 11.576 -10.840 -16.024 1.00 90.19 129 LEU A N 1
ATOM 1034 C CA . LEU A 1 129 ?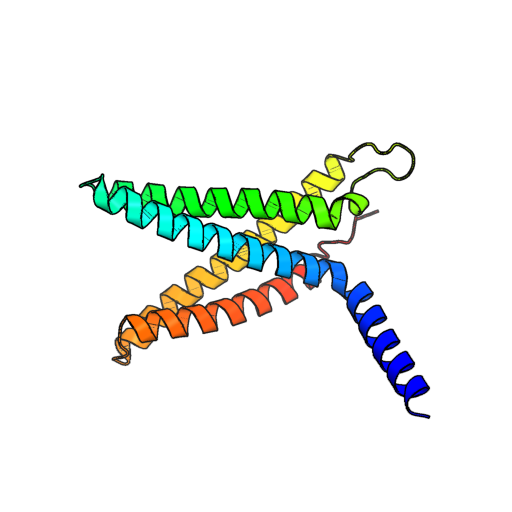 12.312 -10.312 -17.179 1.00 90.19 129 LEU A CA 1
ATOM 1035 C C . LEU A 1 129 ? 13.452 -11.246 -17.616 1.00 90.19 129 LEU A C 1
ATOM 1037 O O . LEU A 1 129 ? 13.710 -11.375 -18.808 1.00 90.19 129 LEU A O 1
ATOM 1041 N N . LYS A 1 130 ? 14.111 -11.942 -16.675 1.00 93.25 130 LYS A N 1
ATOM 1042 C CA . LYS A 1 130 ? 15.110 -12.983 -16.995 1.00 93.25 130 LYS A CA 1
ATOM 1043 C C . LYS A 1 130 ? 14.502 -14.228 -17.645 1.00 93.25 130 LYS A C 1
ATOM 1045 O O . LYS A 1 130 ? 15.229 -14.974 -18.286 1.00 93.25 130 LYS A O 1
ATOM 1050 N N . LEU A 1 131 ? 13.204 -14.454 -17.459 1.00 94.44 131 LEU A N 1
ATOM 1051 C CA . LEU A 1 131 ? 12.431 -15.523 -18.096 1.00 94.44 131 LEU A CA 1
ATOM 1052 C C . LEU A 1 131 ? 11.781 -15.062 -19.413 1.00 94.44 131 LEU A C 1
ATOM 1054 O O . LEU A 1 131 ? 10.867 -15.721 -19.893 1.00 94.44 131 LEU A O 1
ATOM 1058 N N . GLU A 1 132 ? 12.223 -13.926 -19.962 1.00 93.56 132 GLU A N 1
ATOM 1059 C CA . GLU A 1 132 ? 11.762 -13.357 -21.237 1.00 93.56 132 GLU A CA 1
ATOM 1060 C C . GLU A 1 132 ? 10.276 -12.948 -21.270 1.00 93.56 132 GLU A C 1
ATOM 1062 O O . GLU A 1 132 ? 9.697 -12.768 -22.339 1.00 93.56 132 GLU A O 1
ATOM 1067 N N . TYR A 1 133 ? 9.655 -12.721 -20.106 1.00 87.88 133 TYR A N 1
ATOM 1068 C CA . TYR A 1 133 ? 8.329 -12.097 -20.052 1.00 87.88 133 TYR A CA 1
ATOM 1069 C C . TYR A 1 133 ? 8.400 -10.642 -20.521 1.00 87.88 133 TYR A C 1
ATOM 1071 O O . TYR A 1 133 ? 9.371 -9.928 -20.242 1.00 87.88 133 TYR A O 1
ATOM 1079 N N . SER A 1 134 ? 7.333 -10.157 -21.161 1.00 92.75 134 SER A N 1
ATOM 1080 C CA . SER A 1 134 ? 7.249 -8.741 -21.522 1.00 92.75 134 SER A CA 1
ATOM 1081 C C . SER A 1 134 ? 7.226 -7.850 -20.272 1.00 92.75 134 SER A C 1
ATOM 1083 O O . SER A 1 134 ? 6.758 -8.247 -19.202 1.00 92.75 134 SER A O 1
ATOM 1085 N N . ALA A 1 135 ? 7.692 -6.603 -20.397 1.00 84.19 135 ALA A N 1
ATOM 1086 C CA . ALA A 1 135 ? 7.728 -5.663 -19.271 1.00 84.19 135 ALA A CA 1
ATOM 1087 C C . ALA A 1 135 ? 6.343 -5.436 -18.638 1.00 84.19 135 ALA A C 1
ATOM 1089 O O . ALA A 1 135 ? 6.228 -5.303 -17.419 1.00 84.19 135 ALA A O 1
ATOM 1090 N N . ILE A 1 136 ? 5.291 -5.435 -19.463 1.00 86.94 136 ILE A N 1
ATOM 1091 C CA . ILE A 1 136 ? 3.906 -5.265 -19.017 1.00 86.94 136 ILE A CA 1
ATOM 1092 C C . ILE A 1 136 ? 3.442 -6.505 -18.241 1.00 86.94 136 ILE A C 1
ATOM 1094 O O . ILE A 1 136 ? 2.921 -6.369 -17.133 1.00 86.94 136 ILE A O 1
ATOM 1098 N N . GLU A 1 137 ? 3.666 -7.713 -18.762 1.00 86.06 137 GLU A N 1
ATOM 1099 C CA . GLU A 1 137 ? 3.290 -8.960 -18.078 1.00 86.06 137 GLU A CA 1
ATOM 1100 C C . GLU A 1 137 ? 4.052 -9.129 -16.762 1.00 86.06 137 GLU A C 1
ATOM 1102 O O . GLU A 1 137 ? 3.447 -9.411 -15.726 1.00 86.06 137 GLU A O 1
ATOM 1107 N N . ALA A 1 138 ? 5.363 -8.871 -16.778 1.00 87.50 138 ALA A N 1
ATOM 1108 C CA . ALA A 1 138 ? 6.213 -8.936 -15.599 1.00 87.50 138 ALA A CA 1
ATOM 1109 C C . ALA A 1 138 ? 5.744 -7.957 -14.512 1.00 87.50 138 ALA A C 1
ATOM 1111 O O . ALA A 1 138 ? 5.608 -8.339 -13.347 1.00 87.50 138 ALA A O 1
ATOM 1112 N N . ALA A 1 139 ? 5.439 -6.707 -14.874 1.00 82.75 139 ALA A N 1
ATOM 1113 C CA . ALA A 1 139 ? 4.924 -5.707 -13.938 1.00 82.75 139 ALA A CA 1
ATOM 1114 C C . ALA A 1 139 ? 3.551 -6.094 -13.367 1.00 82.75 139 ALA A C 1
ATOM 1116 O O . ALA A 1 139 ? 3.307 -5.936 -12.169 1.00 82.75 139 ALA A O 1
ATOM 1117 N N . THR A 1 140 ? 2.666 -6.641 -14.199 1.00 83.44 140 THR A N 1
ATOM 1118 C CA . THR A 1 140 ? 1.307 -7.005 -13.783 1.00 83.44 140 THR A CA 1
ATOM 1119 C C . THR A 1 140 ? 1.321 -8.212 -12.843 1.00 83.44 140 THR A C 1
ATOM 1121 O O . THR A 1 140 ? 0.761 -8.151 -11.745 1.00 83.44 140 THR A O 1
ATOM 1124 N N . LEU A 1 141 ? 2.021 -9.287 -13.224 1.00 89.56 141 LEU A N 1
ATOM 1125 C CA . LEU A 1 141 ? 2.099 -10.519 -12.439 1.00 89.56 141 LEU A CA 1
ATOM 1126 C C . LEU A 1 141 ? 2.833 -10.294 -11.113 1.00 89.56 141 LEU A C 1
ATOM 1128 O O . LEU A 1 141 ? 2.344 -10.701 -10.058 1.00 89.56 141 LEU A O 1
ATOM 1132 N N . SER A 1 142 ? 3.963 -9.581 -11.144 1.00 88.12 142 SER A N 1
ATOM 1133 C CA . SER A 1 142 ? 4.706 -9.235 -9.928 1.00 88.12 142 SER A CA 1
ATOM 1134 C C . SER A 1 142 ? 3.870 -8.402 -8.958 1.00 88.12 142 SER A C 1
ATOM 1136 O O . SER A 1 142 ? 3.901 -8.663 -7.758 1.00 88.12 142 SER A O 1
ATOM 1138 N N . SER A 1 143 ? 3.091 -7.432 -9.453 1.00 86.12 143 SER A N 1
ATOM 1139 C CA . SER A 1 143 ? 2.237 -6.593 -8.609 1.00 86.12 143 SER A CA 1
ATOM 1140 C C . SER A 1 143 ? 1.115 -7.400 -7.957 1.00 86.12 143 SER A C 1
ATOM 1142 O O . SER A 1 143 ? 0.796 -7.175 -6.788 1.00 86.12 143 SER A O 1
ATOM 1144 N N . LEU A 1 144 ? 0.532 -8.356 -8.684 1.00 89.25 144 LEU A N 1
ATOM 1145 C CA . LEU A 1 144 ? -0.554 -9.192 -8.180 1.00 89.25 144 LEU A CA 1
ATOM 1146 C C . LEU A 1 144 ? -0.052 -10.157 -7.096 1.00 89.25 144 LEU A C 1
ATOM 1148 O O . LEU A 1 144 ? -0.616 -10.204 -6.002 1.00 89.25 144 LEU A O 1
ATOM 1152 N N . VAL A 1 145 ? 1.062 -10.847 -7.355 1.00 91.06 145 VAL A N 1
ATOM 1153 C CA . VAL A 1 145 ? 1.693 -11.764 -6.391 1.00 91.06 145 VAL A CA 1
ATOM 1154 C C . VAL A 1 145 ? 2.198 -11.012 -5.156 1.00 91.06 145 VAL A C 1
ATOM 1156 O O . VAL A 1 145 ? 1.931 -11.437 -4.031 1.00 91.06 145 VAL A O 1
ATOM 1159 N N . ALA A 1 146 ? 2.873 -9.873 -5.343 1.00 90.19 146 ALA A N 1
ATOM 1160 C CA . ALA A 1 146 ? 3.355 -9.050 -4.236 1.00 90.19 146 ALA A CA 1
ATOM 1161 C C . ALA A 1 146 ? 2.205 -8.550 -3.353 1.00 90.19 146 ALA A C 1
ATOM 1163 O O . ALA A 1 146 ? 2.305 -8.618 -2.130 1.00 90.19 146 ALA A O 1
ATOM 1164 N N . SER A 1 147 ? 1.083 -8.145 -3.956 1.00 86.31 147 SER A N 1
ATOM 1165 C CA . SER A 1 147 ? -0.095 -7.701 -3.206 1.00 86.31 147 SER A CA 1
ATOM 1166 C C . SER A 1 147 ? -0.651 -8.825 -2.331 1.00 86.31 147 SER A C 1
ATOM 1168 O O . SER A 1 147 ? -0.881 -8.621 -1.139 1.00 86.31 147 SER A O 1
ATOM 1170 N N . VAL A 1 148 ? -0.826 -10.028 -2.895 1.00 91.19 148 VAL A N 1
ATOM 1171 C CA . VAL A 1 148 ? -1.310 -11.204 -2.149 1.00 91.19 148 VAL A CA 1
ATOM 1172 C C . VAL A 1 148 ? -0.384 -11.519 -0.973 1.00 91.19 148 VAL A C 1
ATOM 1174 O O . VAL A 1 148 ? -0.859 -11.712 0.150 1.00 91.19 148 VAL A O 1
ATOM 1177 N N . LEU A 1 149 ? 0.931 -11.516 -1.203 1.00 91.50 149 LEU A N 1
ATOM 1178 C CA . LEU A 1 149 ? 1.917 -11.782 -0.159 1.00 91.50 149 LEU A CA 1
ATOM 1179 C C . LEU A 1 149 ? 1.879 -10.721 0.950 1.00 91.50 149 LEU A C 1
ATOM 1181 O O . LEU A 1 149 ? 1.864 -11.062 2.133 1.00 91.50 149 LEU A O 1
ATOM 1185 N N . SER A 1 150 ? 1.797 -9.440 0.594 1.00 87.94 150 SER A N 1
ATOM 1186 C CA . SER A 1 150 ? 1.717 -8.348 1.566 1.00 87.94 150 SER A CA 1
ATOM 1187 C C . SER A 1 150 ? 0.459 -8.417 2.423 1.00 87.94 150 SER A C 1
ATOM 1189 O O . SER A 1 150 ? 0.538 -8.214 3.638 1.00 87.94 150 SER A O 1
ATOM 1191 N N . TYR A 1 151 ? -0.690 -8.775 1.838 1.00 85.94 151 TYR A N 1
ATOM 1192 C CA . TYR A 1 151 ? -1.917 -9.008 2.604 1.00 85.94 151 TYR A CA 1
ATOM 1193 C C . TYR A 1 151 ? -1.799 -10.216 3.543 1.00 85.94 151 TYR A C 1
ATOM 1195 O O . TYR A 1 151 ? -2.293 -10.173 4.672 1.00 85.94 151 TYR A O 1
ATOM 1203 N N . ALA A 1 152 ? -1.117 -11.285 3.124 1.00 87.94 152 ALA A N 1
ATOM 1204 C CA . ALA A 1 152 ? -0.852 -12.423 3.998 1.00 87.94 152 ALA A CA 1
ATOM 1205 C C . ALA A 1 152 ? 0.020 -12.013 5.200 1.00 87.94 152 ALA A C 1
ATOM 1207 O O . ALA A 1 152 ? -0.330 -12.304 6.347 1.00 87.94 152 ALA A O 1
ATOM 1208 N N . ILE A 1 153 ? 1.105 -11.271 4.954 1.00 87.62 153 ILE A N 1
ATOM 1209 C CA . ILE A 1 153 ? 2.028 -10.827 6.004 1.00 87.62 153 ILE A CA 1
ATOM 1210 C C . ILE A 1 153 ? 1.356 -9.850 6.973 1.00 87.62 153 ILE A C 1
ATOM 1212 O O . ILE A 1 153 ? 1.458 -10.042 8.186 1.00 87.62 153 ILE A O 1
ATOM 1216 N N . ILE A 1 154 ? 0.618 -8.842 6.492 1.00 83.81 154 ILE A N 1
ATOM 1217 C CA . ILE A 1 154 ? -0.042 -7.894 7.404 1.00 83.81 154 ILE A CA 1
ATOM 1218 C C . ILE A 1 154 ? -1.089 -8.587 8.282 1.00 83.81 154 ILE A C 1
ATOM 1220 O O . ILE A 1 154 ? -1.190 -8.266 9.464 1.00 83.81 154 ILE A O 1
ATOM 1224 N N . ASN A 1 155 ? -1.808 -9.591 7.769 1.00 83.19 155 ASN A N 1
ATOM 1225 C CA . ASN A 1 155 ? -2.763 -10.361 8.569 1.00 83.19 155 ASN A CA 1
ATOM 1226 C C . ASN A 1 155 ? -2.074 -11.132 9.710 1.00 83.19 155 ASN A C 1
ATOM 1228 O O . ASN A 1 155 ? -2.594 -11.165 10.830 1.00 83.19 155 ASN A O 1
ATOM 1232 N N . ILE A 1 156 ? -0.892 -11.709 9.460 1.00 83.69 156 ILE A N 1
ATOM 1233 C CA . ILE A 1 156 ? -0.075 -12.370 10.495 1.00 83.69 156 ILE A CA 1
ATOM 1234 C C . ILE A 1 156 ? 0.398 -11.344 11.528 1.00 83.69 156 ILE A C 1
ATOM 1236 O O . ILE A 1 156 ? 0.269 -11.554 12.735 1.00 83.69 156 ILE A O 1
ATOM 1240 N N . ILE A 1 157 ? 0.898 -10.205 11.059 1.00 79.62 157 ILE A N 1
ATOM 1241 C CA . ILE A 1 157 ? 1.461 -9.156 11.903 1.00 79.62 157 ILE A CA 1
ATOM 1242 C C . ILE A 1 157 ? 0.381 -8.516 12.779 1.00 79.62 157 ILE A C 1
ATOM 1244 O O . ILE A 1 157 ? 0.545 -8.445 13.990 1.00 79.62 157 ILE A O 1
ATOM 1248 N N . VAL A 1 158 ? -0.775 -8.141 12.231 1.00 74.38 158 VAL A N 1
ATOM 1249 C CA . VAL A 1 158 ? -1.900 -7.587 13.009 1.00 74.38 158 VAL A CA 1
ATOM 1250 C C . VAL A 1 158 ? -2.339 -8.545 14.124 1.00 74.38 158 VAL A C 1
ATOM 1252 O O . VAL A 1 158 ? -2.663 -8.089 15.226 1.00 74.38 158 VAL A O 1
ATOM 1255 N N . LYS A 1 159 ? -2.298 -9.860 13.866 1.00 73.94 159 LYS A N 1
ATOM 1256 C CA . LYS A 1 159 ? -2.570 -10.898 14.869 1.00 73.94 159 LYS A CA 1
ATOM 1257 C C . LYS A 1 159 ? -1.483 -10.951 15.950 1.00 73.94 159 LYS A C 1
ATOM 1259 O O . LYS A 1 159 ? -1.825 -11.086 17.119 1.00 73.94 159 LYS A O 1
ATOM 1264 N N . TYR A 1 160 ? -0.210 -10.807 15.582 1.00 72.44 160 TYR A N 1
ATOM 1265 C CA . TYR A 1 160 ? 0.926 -10.878 16.509 1.00 72.44 160 TYR A CA 1
ATOM 1266 C C . TYR A 1 160 ? 1.083 -9.625 17.383 1.00 72.44 160 TYR A C 1
ATOM 1268 O O . TYR A 1 160 ? 1.259 -9.732 18.593 1.00 72.44 160 TYR A O 1
ATOM 1276 N N . ILE A 1 161 ? 0.967 -8.420 16.809 1.00 66.00 161 ILE A N 1
ATOM 1277 C CA . ILE A 1 161 ? 1.163 -7.168 17.564 1.00 66.00 161 ILE A CA 1
ATOM 1278 C C . ILE A 1 161 ? -0.048 -6.837 18.463 1.00 66.00 161 ILE A C 1
ATOM 1280 O O . ILE A 1 161 ? -0.049 -5.799 19.128 1.00 66.00 161 ILE A O 1
ATOM 1284 N N . HIS A 1 162 ? -1.109 -7.662 18.458 1.00 64.75 162 HIS A N 1
ATOM 1285 C CA . HIS A 1 162 ? -2.394 -7.362 19.095 1.00 64.75 162 HIS A CA 1
ATOM 1286 C C . HIS A 1 162 ? -2.780 -5.893 18.870 1.00 64.75 162 HIS A C 1
ATOM 1288 O O . HIS A 1 162 ? -2.893 -5.099 19.812 1.00 64.75 162 HIS A O 1
ATOM 1294 N N . LEU A 1 163 ? -2.914 -5.501 17.597 1.00 57.41 163 LEU A N 1
ATOM 1295 C CA . LEU A 1 163 ? -3.038 -4.090 17.208 1.00 57.41 163 LEU A CA 1
ATOM 1296 C C . LEU A 1 163 ? -4.132 -3.359 18.020 1.00 57.41 163 LEU A C 1
ATOM 1298 O O . LEU A 1 163 ? -3.957 -2.199 18.395 1.00 57.41 163 LEU A O 1
ATOM 1302 N N . PHE A 1 164 ? -5.183 -4.100 18.393 1.00 53.00 164 PHE A N 1
ATOM 1303 C CA . PHE A 1 164 ? -6.363 -3.645 19.132 1.00 53.00 164 PHE A CA 1
ATOM 1304 C C . PHE A 1 164 ? -6.423 -4.035 20.619 1.00 53.00 164 PHE A C 1
ATOM 1306 O O . PHE A 1 164 ? -7.382 -3.660 21.290 1.00 53.00 164 PHE A O 1
ATOM 1313 N N . ALA A 1 165 ? -5.428 -4.735 21.178 1.00 52.50 165 ALA A N 1
ATOM 1314 C CA . ALA A 1 165 ? -5.352 -4.858 22.633 1.00 52.50 165 ALA A CA 1
ATOM 1315 C C . ALA A 1 165 ? -4.786 -3.547 23.194 1.00 52.50 165 ALA A C 1
ATOM 1317 O O . ALA A 1 165 ? -3.585 -3.269 23.109 1.00 52.50 165 ALA A O 1
ATOM 1318 N N . LEU A 1 166 ? -5.667 -2.715 23.749 1.00 44.34 166 LEU A N 1
ATOM 1319 C CA . LEU A 1 166 ? -5.264 -1.763 24.776 1.00 44.34 166 LEU A CA 1
ATOM 1320 C C . LEU A 1 166 ? -4.663 -2.593 25.916 1.00 44.34 166 LEU A C 1
ATOM 1322 O O . LEU A 1 166 ? -5.374 -3.392 26.526 1.00 44.34 166 LEU A O 1
ATOM 1326 N N . ARG A 1 167 ? -3.359 -2.444 26.185 1.00 43.16 167 ARG A N 1
ATOM 1327 C CA . ARG A 1 167 ? -2.827 -2.861 27.488 1.00 43.16 167 ARG A CA 1
ATOM 1328 C C . ARG A 1 167 ? -3.619 -2.074 28.533 1.00 43.16 167 ARG A C 1
ATOM 1330 O O . ARG A 1 167 ? -3.637 -0.845 28.463 1.00 43.16 167 ARG A O 1
ATOM 1337 N N . LYS A 1 168 ? -4.340 -2.807 29.385 1.00 37.53 168 LYS A N 1
ATOM 1338 C CA . LYS A 1 168 ? -4.932 -2.281 30.616 1.00 37.53 168 LYS A CA 1
ATOM 1339 C C . LYS A 1 168 ? -3.840 -1.697 31.499 1.00 37.53 168 LYS A C 1
ATOM 1341 O O . LYS A 1 168 ? -2.742 -2.298 31.513 1.00 37.53 168 LYS A O 1
#

Secondary structure (DSSP, 8-state):
-HHHHHHHHHHHHHHHHHHHHHHHHHHHHHHHHHHHHHHHHHHHHHHHHHH-S-HHHHHHHHHHHHHHHHHHHHHHHHHHHHHHHHB-TTT--B-HHHHHHHHHHHHHHHHHHHHHHHHHHHHHHHHHHHTT--HHHHHHHHHHHHHHHHHHHHHHHHHHTTTT----

Organism: NCBI:txid1798806